Protein AF-A0A947ZA54-F1 (afdb_monomer)

Mean predicted aligned error: 9.28 Å

Secondary structure (DSSP, 8-state):
-PPP----------------PPPSS-HHHHHHHHHHTT-SS-HHHHIIIIITB---HHHHHHHHHS-TTGGGSSS-TTHHHH-PBPSSSSEEEETTEEEEEETTEEEEEEHHHHHHHHH-SSEEEEEESB-TTS-B-TTSSEEEEEE-

Foldseek 3Di:
DDDDDDDPPPDPPPPPPPDQDDQPAALQNLLVVLVVLPDPDDSLRSCLPSVQWDFHSQLSVLSVVDHSVQVPDVDRPSQVVGWDFDPDAAWDDDWQWIWHQDPRTTTIGRLQSNQCSPPPDQKGWTWFQAEPVGDGHPRGIDIDIDHD

Radius of gyration: 21.32 Å; Cα contacts (8 Å, |Δi|>4): 227; chains: 1; bounding box: 81×31×55 Å

pLDDT: mean 84.97, std 17.82, range [37.62, 97.38]

Structure (mmCIF, N/CA/C/O backbone):
data_AF-A0A947ZA54-F1
#
_entry.id   AF-A0A947ZA54-F1
#
loop_
_atom_site.group_PDB
_atom_site.id
_atom_site.type_symbol
_atom_site.label_atom_id
_atom_site.label_alt_id
_atom_site.label_comp_id
_atom_site.label_asym_id
_atom_site.label_entity_id
_atom_site.label_seq_id
_atom_site.pdbx_PDB_ins_code
_atom_site.Cartn_x
_atom_site.Cartn_y
_atom_site.Cartn_z
_atom_site.occupancy
_atom_site.B_iso_or_equiv
_atom_site.auth_seq_id
_atom_site.auth_comp_id
_atom_site.auth_asym_id
_atom_site.auth_atom_id
_atom_site.pdbx_PDB_model_num
ATOM 1 N N . MET A 1 1 ? -63.350 2.620 -35.546 1.00 44.47 1 MET A N 1
ATOM 2 C CA . MET A 1 1 ? -61.947 2.410 -35.972 1.00 44.47 1 MET A CA 1
ATOM 3 C C . MET A 1 1 ? -61.037 2.838 -34.824 1.00 44.47 1 MET A C 1
ATOM 5 O O . MET A 1 1 ? -61.043 4.007 -34.464 1.00 44.47 1 MET A O 1
ATOM 9 N N . LYS A 1 2 ? -60.386 1.873 -34.162 1.00 40.66 2 LYS A N 1
ATOM 10 C CA . LYS A 1 2 ? -59.599 2.043 -32.923 1.00 40.66 2 LYS A CA 1
ATOM 11 C C . LYS A 1 2 ? -58.210 2.598 -33.274 1.00 40.66 2 LYS A C 1
ATOM 13 O O . LYS A 1 2 ? -57.506 1.970 -34.057 1.00 40.66 2 LYS A O 1
ATOM 18 N N . ARG A 1 3 ? -57.823 3.754 -32.724 1.00 44.88 3 ARG A N 1
ATOM 19 C CA . ARG A 1 3 ? -56.455 4.295 -32.829 1.00 44.88 3 ARG A CA 1
ATOM 20 C C . ARG A 1 3 ? -55.630 3.777 -31.648 1.00 44.88 3 ARG A C 1
ATOM 22 O O . ARG A 1 3 ? -56.020 3.982 -30.504 1.00 44.88 3 ARG A O 1
ATOM 29 N N . ILE A 1 4 ? -54.540 3.075 -31.944 1.00 51.50 4 ILE A N 1
ATOM 30 C CA . ILE A 1 4 ? -53.561 2.583 -30.968 1.00 51.50 4 ILE A CA 1
ATOM 31 C C . ILE A 1 4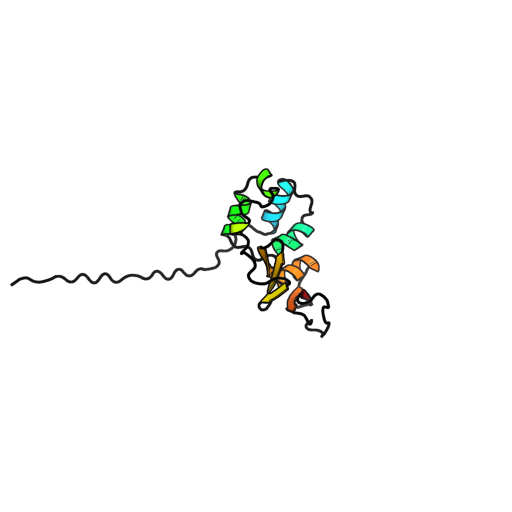 ? -52.547 3.707 -30.734 1.00 51.50 4 ILE A C 1
ATOM 33 O O . ILE A 1 4 ? -51.959 4.211 -31.687 1.00 51.50 4 ILE A O 1
ATOM 37 N N . PHE A 1 5 ? -52.378 4.111 -29.475 1.00 45.34 5 PHE A N 1
ATOM 38 C CA . PHE A 1 5 ? -51.342 5.039 -29.025 1.00 45.34 5 PHE A CA 1
ATOM 39 C C . PHE A 1 5 ? -50.108 4.206 -28.646 1.00 45.34 5 PHE A C 1
ATOM 41 O O . PHE A 1 5 ? -50.158 3.440 -27.687 1.00 45.34 5 PHE A O 1
ATOM 48 N N . PHE A 1 6 ? -49.025 4.312 -29.418 1.00 43.91 6 PHE A N 1
ATOM 49 C CA . PHE A 1 6 ? -47.715 3.759 -29.063 1.00 43.91 6 PHE A CA 1
ATOM 50 C C . PHE A 1 6 ? -46.955 4.820 -28.259 1.00 43.91 6 PHE A C 1
ATOM 52 O O . PHE A 1 6 ? -46.533 5.833 -28.812 1.00 43.91 6 PHE A O 1
ATOM 59 N N . LEU A 1 7 ? -46.803 4.602 -26.952 1.00 47.47 7 LEU A N 1
ATOM 60 C CA . LEU A 1 7 ? -45.858 5.344 -26.120 1.00 47.47 7 LEU A CA 1
ATOM 61 C C . LEU A 1 7 ? -44.493 4.661 -26.243 1.00 47.47 7 LEU A C 1
ATOM 63 O O . LEU A 1 7 ? -44.267 3.592 -25.681 1.00 47.47 7 LEU A O 1
ATOM 67 N N . LEU A 1 8 ? -43.600 5.277 -27.015 1.00 47.00 8 LEU A N 1
ATOM 68 C CA . LEU A 1 8 ? -42.174 4.969 -27.013 1.00 47.00 8 LEU A CA 1
ATOM 69 C C . LEU A 1 8 ? -41.596 5.458 -25.678 1.00 47.00 8 LEU A C 1
ATOM 71 O O . LEU A 1 8 ? -41.354 6.651 -25.511 1.00 47.00 8 LEU A O 1
ATOM 75 N N . LEU A 1 9 ? -41.391 4.546 -24.722 1.00 44.31 9 LEU A N 1
ATOM 76 C CA . LEU A 1 9 ? -40.483 4.794 -23.604 1.00 44.31 9 LEU A CA 1
ATOM 77 C C . LEU A 1 9 ? -39.057 4.794 -24.162 1.00 44.31 9 LEU A C 1
ATOM 79 O O . LEU A 1 9 ? -38.411 3.756 -24.280 1.00 44.31 9 LEU A O 1
ATOM 83 N N . SER A 1 10 ? -38.578 5.974 -24.538 1.00 51.78 10 SER A N 1
ATOM 84 C CA . SER A 1 10 ? -37.156 6.240 -24.708 1.00 51.78 10 SER A CA 1
ATOM 85 C C . SER A 1 10 ? -36.479 6.078 -23.348 1.00 51.78 10 SER A C 1
ATOM 87 O O . SER A 1 10 ? -36.571 6.956 -22.489 1.00 51.78 10 SER A O 1
ATOM 89 N N . GLY A 1 11 ? -35.843 4.923 -23.150 1.00 42.38 11 GLY A N 1
ATOM 90 C CA . GLY A 1 11 ? -34.937 4.683 -22.041 1.00 42.38 11 GLY A CA 1
ATOM 91 C C . GLY A 1 11 ? -33.773 5.662 -22.124 1.00 42.38 11 GLY A C 1
ATOM 92 O O . GLY A 1 11 ? -32.932 5.559 -23.014 1.00 42.38 11 GLY A O 1
ATOM 93 N N . LEU A 1 12 ? -33.737 6.617 -21.196 1.00 46.66 12 LEU A N 1
ATOM 94 C CA . LEU A 1 12 ? -32.506 7.308 -20.846 1.00 46.66 12 LEU A CA 1
ATOM 95 C C . LEU A 1 12 ? -31.605 6.272 -20.170 1.00 46.66 12 LEU A C 1
ATOM 97 O O . LEU A 1 12 ? -31.776 5.950 -18.996 1.00 46.66 12 LEU A O 1
ATOM 101 N N . THR A 1 13 ? -30.651 5.728 -20.916 1.00 51.09 13 THR A N 1
ATOM 102 C CA . THR A 1 13 ? -29.467 5.110 -20.327 1.00 51.09 13 THR A CA 1
ATOM 103 C C . THR A 1 13 ? -28.671 6.227 -19.663 1.00 51.09 13 THR A C 1
ATOM 105 O O . THR A 1 13 ? -27.945 6.962 -20.333 1.00 51.09 13 THR A O 1
ATOM 108 N N . ALA A 1 14 ? -28.850 6.397 -18.353 1.00 44.84 14 ALA A N 1
ATOM 109 C CA . ALA A 1 14 ? -27.905 7.145 -17.544 1.00 44.84 14 ALA A CA 1
ATOM 110 C C . ALA A 1 14 ? -26.580 6.377 -17.595 1.00 44.84 14 ALA A C 1
ATOM 112 O O . ALA A 1 14 ? -26.421 5.335 -16.962 1.00 44.84 14 ALA A O 1
ATOM 113 N N . ALA A 1 15 ? -25.657 6.856 -18.425 1.00 42.16 15 ALA A N 1
ATOM 114 C CA . ALA A 1 15 ? -24.265 6.477 -18.325 1.00 42.16 15 ALA A CA 1
ATOM 115 C C . ALA A 1 15 ? -23.782 6.991 -16.966 1.00 42.16 15 ALA A C 1
ATOM 117 O O . ALA A 1 15 ? -23.547 8.186 -16.798 1.00 42.16 15 ALA A O 1
ATOM 118 N N . PHE A 1 16 ? -23.703 6.099 -15.980 1.00 38.69 16 PHE A N 1
ATOM 119 C CA . PHE A 1 16 ? -22.930 6.358 -14.778 1.00 38.69 16 PHE A CA 1
ATOM 120 C C . PHE A 1 16 ? -21.475 6.448 -15.225 1.00 38.69 16 PHE A C 1
ATOM 122 O O . PHE A 1 16 ? -20.784 5.443 -15.375 1.00 38.69 16 PHE A O 1
ATOM 129 N N . SER A 1 17 ? -21.019 7.667 -15.498 1.00 38.12 17 SER A N 1
ATOM 130 C CA . SER A 1 17 ? -19.607 7.976 -15.388 1.00 38.12 17 SER A CA 1
ATOM 131 C C . SER A 1 17 ? -19.234 7.668 -13.941 1.00 38.12 17 SER A C 1
ATOM 133 O O . SER A 1 17 ? -19.568 8.447 -13.046 1.00 38.12 17 SER A O 1
ATOM 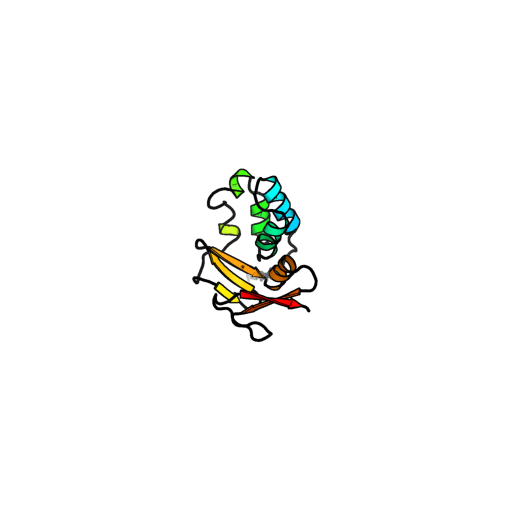135 N N . MET A 1 18 ? -18.599 6.518 -13.708 1.00 41.12 18 MET A N 1
ATOM 136 C CA . MET A 1 18 ? -17.794 6.252 -12.517 1.00 41.12 18 MET A CA 1
ATOM 137 C C . MET A 1 18 ? -16.631 7.250 -12.540 1.00 41.12 18 MET A C 1
ATOM 139 O O . MET A 1 18 ? -15.503 6.925 -12.886 1.00 41.12 18 MET A O 1
ATOM 143 N N . GLY A 1 19 ? -16.945 8.523 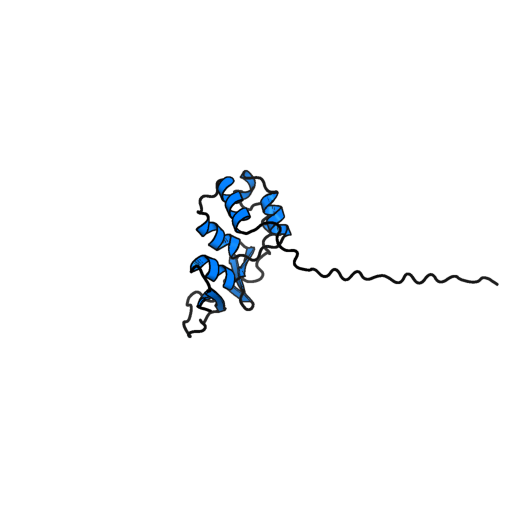-12.309 1.00 37.62 19 GLY A N 1
ATOM 144 C CA . GLY A 1 19 ? -15.947 9.526 -12.016 1.00 37.62 19 GLY A CA 1
ATOM 145 C C . GLY A 1 19 ? -15.375 9.155 -10.664 1.00 37.62 19 GLY A C 1
ATOM 146 O O . GLY A 1 19 ? -16.139 8.949 -9.723 1.00 37.62 19 GLY A O 1
ATOM 147 N N . CYS A 1 20 ? -14.054 9.030 -10.589 1.00 45.59 20 CYS A N 1
ATOM 148 C CA . CYS A 1 20 ? -13.318 8.953 -9.339 1.00 45.59 20 CYS A CA 1
ATOM 149 C C . CYS A 1 20 ? -13.698 10.183 -8.503 1.00 45.59 20 CYS A C 1
ATOM 151 O O . CYS A 1 20 ? -13.135 11.262 -8.688 1.00 45.59 20 CYS A O 1
ATOM 153 N N . ALA A 1 21 ? -14.720 10.061 -7.654 1.00 42.75 21 ALA A N 1
ATOM 154 C CA . ALA A 1 21 ? -14.970 11.060 -6.635 1.00 42.75 21 ALA A CA 1
ATOM 155 C C . ALA A 1 21 ? -13.702 11.102 -5.772 1.00 42.75 21 ALA A C 1
ATOM 157 O O . ALA A 1 21 ? -13.186 10.031 -5.432 1.00 42.75 21 ALA A O 1
ATOM 158 N N . PRO A 1 22 ? -13.149 12.292 -5.484 1.00 53.16 22 PRO A N 1
ATOM 159 C CA . PRO A 1 22 ? -12.015 12.383 -4.582 1.00 53.16 22 PRO A CA 1
ATOM 160 C C . PRO A 1 22 ? -12.379 11.679 -3.272 1.00 53.16 22 PRO A C 1
ATOM 162 O O . PRO A 1 22 ? -13.515 11.786 -2.809 1.00 53.16 22 PRO A O 1
ATOM 165 N N . LEU A 1 23 ? -11.436 10.920 -2.714 1.00 58.94 23 LEU A N 1
ATOM 166 C CA . LEU A 1 23 ? -11.596 10.381 -1.371 1.00 58.94 23 LEU A CA 1
ATOM 167 C C . LEU A 1 23 ? -11.837 11.571 -0.437 1.00 58.94 23 LEU A C 1
ATOM 169 O O . LEU A 1 23 ? -11.019 12.487 -0.384 1.00 58.94 23 LEU A O 1
ATOM 173 N N . ASP A 1 24 ? -12.964 11.572 0.277 1.00 75.44 24 ASP A N 1
ATOM 174 C CA . ASP A 1 24 ? -13.267 12.615 1.269 1.00 75.44 24 ASP A CA 1
ATOM 175 C C . ASP A 1 24 ? -12.310 12.555 2.470 1.00 75.44 24 ASP A C 1
ATOM 177 O O . ASP A 1 24 ? -12.312 13.457 3.305 1.00 75.44 24 ASP A O 1
ATOM 181 N N . LYS A 1 25 ? -11.534 11.468 2.559 1.00 86.25 25 LYS A N 1
ATOM 182 C CA . LYS A 1 25 ? -10.561 11.164 3.599 1.00 86.25 25 LYS A CA 1
ATOM 183 C C . LYS A 1 25 ? -9.182 10.994 2.990 1.00 86.25 25 LYS A C 1
ATOM 185 O O . LYS A 1 25 ? -9.026 10.254 2.015 1.00 86.25 25 LYS A O 1
ATOM 190 N N . THR A 1 26 ? -8.187 11.666 3.553 1.00 89.62 26 THR A N 1
ATOM 191 C CA . THR A 1 26 ? -6.805 11.531 3.087 1.00 89.62 26 THR A CA 1
ATOM 192 C C . THR A 1 26 ? -6.119 10.311 3.717 1.00 89.62 26 THR A C 1
ATOM 194 O O . THR A 1 26 ? -6.570 9.794 4.748 1.00 89.62 26 THR A O 1
ATOM 197 N N . PRO A 1 27 ? -5.011 9.824 3.128 1.00 90.88 27 PRO A N 1
ATOM 198 C CA . PRO A 1 27 ? -4.159 8.835 3.781 1.00 90.88 27 PRO A CA 1
ATOM 199 C C . PRO A 1 27 ? -3.703 9.262 5.179 1.00 90.88 27 PRO A C 1
ATOM 201 O O . PRO A 1 27 ? -3.678 8.441 6.089 1.00 90.88 27 PRO A O 1
ATOM 204 N N . GLU A 1 28 ? -3.399 10.549 5.364 1.00 92.88 28 GLU A N 1
ATOM 205 C CA . GLU A 1 28 ? -2.996 11.113 6.652 1.00 92.88 28 GLU A CA 1
ATOM 206 C C . GLU A 1 28 ? -4.106 10.970 7.698 1.00 92.88 28 GLU A C 1
ATOM 208 O O . GLU A 1 28 ? -3.839 10.429 8.768 1.00 92.88 28 GLU A O 1
ATOM 213 N N . GLU A 1 29 ? -5.346 11.351 7.369 1.00 94.56 29 GLU A N 1
ATOM 214 C CA . GLU A 1 29 ? -6.500 11.186 8.268 1.00 94.56 29 GLU A CA 1
ATOM 215 C C . GLU A 1 29 ? -6.779 9.708 8.579 1.00 94.56 29 GLU A C 1
ATOM 217 O O . GLU A 1 29 ? -7.149 9.361 9.700 1.00 94.56 29 GLU A O 1
ATOM 222 N N . THR A 1 30 ? -6.602 8.823 7.593 1.00 94.31 30 THR A N 1
ATOM 223 C CA . THR A 1 30 ? -6.790 7.374 7.780 1.00 94.31 30 THR A CA 1
ATOM 224 C C . THR A 1 30 ? -5.759 6.817 8.761 1.00 94.31 30 THR A C 1
ATOM 226 O O . THR A 1 30 ? -6.098 6.040 9.650 1.00 94.31 30 THR A O 1
ATOM 229 N N . CYS A 1 31 ? -4.503 7.241 8.629 1.00 95.44 31 CYS A N 1
ATOM 230 C CA . CYS A 1 31 ? -3.421 6.835 9.517 1.00 95.44 31 CYS A CA 1
ATOM 231 C C . CYS A 1 31 ? -3.565 7.391 10.932 1.00 95.44 31 CYS A C 1
ATOM 233 O O . CYS A 1 31 ? -3.389 6.639 11.890 1.00 95.44 31 CYS A O 1
ATOM 235 N N . GLU A 1 32 ? -3.952 8.661 11.068 1.00 96.00 32 GLU A N 1
ATOM 236 C CA . GLU A 1 32 ? -4.242 9.272 12.369 1.00 96.00 32 GLU A CA 1
ATOM 237 C C . GLU A 1 32 ? -5.340 8.496 13.102 1.00 96.00 32 GLU A C 1
ATOM 239 O O . GLU A 1 32 ? -5.158 8.124 14.258 1.00 96.00 32 GLU A O 1
ATOM 244 N N . MET A 1 33 ? -6.431 8.154 12.409 1.00 95.88 33 MET A N 1
ATOM 245 C CA . MET A 1 33 ? -7.523 7.360 12.977 1.00 95.88 33 MET A CA 1
ATOM 246 C C . MET A 1 33 ? -7.046 5.989 13.482 1.00 95.88 33 MET A C 1
ATOM 248 O O . MET A 1 33 ? -7.372 5.596 14.604 1.00 95.88 33 MET A O 1
ATOM 252 N N . LEU A 1 34 ? -6.245 5.265 12.695 1.00 94.62 34 LEU A N 1
ATOM 253 C CA . LEU A 1 34 ? -5.768 3.937 13.093 1.00 94.62 34 LEU A CA 1
ATOM 254 C C . LEU A 1 34 ? -4.806 4.001 14.290 1.00 94.62 34 LEU A C 1
ATOM 256 O O . LEU A 1 34 ? -4.856 3.139 15.174 1.00 94.62 34 LEU A O 1
ATOM 260 N N . ILE A 1 35 ? -3.953 5.027 14.342 1.00 95.56 35 ILE A N 1
ATOM 261 C CA . ILE A 1 35 ? -3.049 5.284 15.472 1.00 95.56 35 ILE A CA 1
ATOM 262 C C . ILE A 1 35 ? -3.848 5.658 16.724 1.00 95.56 35 ILE A C 1
ATOM 264 O O . ILE A 1 35 ? -3.593 5.092 17.788 1.00 95.56 35 ILE A O 1
ATOM 268 N N . ASP A 1 36 ? -4.856 6.523 16.602 1.00 95.44 36 ASP A N 1
ATOM 269 C CA . ASP A 1 36 ? -5.763 6.884 17.699 1.00 95.44 36 ASP A CA 1
ATOM 270 C C . ASP A 1 36 ? -6.540 5.668 18.227 1.00 95.44 36 ASP A C 1
ATOM 272 O O . ASP A 1 36 ? -6.782 5.550 19.432 1.00 95.44 36 ASP A O 1
ATOM 276 N N . CYS A 1 37 ? -6.871 4.715 17.351 1.00 94.69 37 CYS A N 1
ATOM 277 C CA . CYS A 1 37 ? -7.455 3.433 17.735 1.00 94.69 37 CYS A CA 1
ATOM 278 C C . CYS A 1 37 ? -6.462 2.459 18.394 1.00 94.69 37 CYS A C 1
ATOM 280 O O . CYS A 1 37 ? -6.896 1.453 18.958 1.00 94.69 37 CYS A O 1
ATOM 282 N N . GLY A 1 38 ? -5.158 2.752 18.387 1.00 94.00 38 GLY A N 1
ATOM 283 C CA . GLY A 1 38 ? -4.133 1.991 19.106 1.00 94.00 38 GLY A CA 1
ATOM 284 C C . GLY A 1 38 ? -3.184 1.176 18.227 1.00 94.00 38 GLY A C 1
ATOM 285 O O . GLY A 1 38 ? -2.514 0.275 18.740 1.00 94.00 38 GLY A O 1
ATOM 286 N N . ALA A 1 39 ? -3.107 1.457 16.923 1.00 92.19 39 ALA A N 1
ATOM 287 C CA . ALA A 1 39 ? -2.100 0.840 16.070 1.00 92.19 39 ALA A CA 1
ATOM 288 C C . ALA A 1 39 ? -0.676 1.202 16.532 1.00 92.19 39 ALA A C 1
ATOM 290 O O . ALA A 1 39 ? -0.408 2.312 16.983 1.00 92.19 39 ALA A O 1
ATOM 291 N N . THR A 1 40 ? 0.254 0.248 16.434 1.00 92.75 40 THR A N 1
ATOM 292 C CA . THR A 1 40 ? 1.615 0.400 16.981 1.00 92.75 40 THR A CA 1
ATOM 293 C C . THR A 1 40 ? 2.623 1.004 16.007 1.00 92.75 40 THR A C 1
ATOM 295 O O . THR A 1 40 ? 3.783 1.170 16.377 1.00 92.75 40 THR A O 1
ATOM 298 N N . TYR A 1 41 ? 2.221 1.269 14.766 1.00 91.06 41 TYR A N 1
ATOM 299 C CA . TYR A 1 41 ? 3.066 1.933 13.780 1.00 91.06 41 TYR A CA 1
ATOM 300 C C . TYR A 1 41 ? 3.058 3.452 13.976 1.00 91.06 41 TYR A C 1
ATOM 302 O O . TYR A 1 41 ? 2.106 4.038 14.491 1.00 91.06 41 TYR A O 1
ATOM 310 N N . THR A 1 42 ? 4.137 4.093 13.553 1.00 94.38 42 THR A N 1
ATOM 311 C CA . THR A 1 42 ? 4.236 5.548 13.430 1.00 94.38 42 THR A CA 1
ATOM 312 C C . THR A 1 42 ? 3.404 6.063 12.253 1.00 94.38 42 THR A C 1
ATOM 314 O O . THR A 1 42 ? 3.012 5.301 11.367 1.00 94.38 42 THR A O 1
ATOM 317 N N . GLN A 1 43 ? 3.166 7.379 12.215 1.00 93.06 43 GLN A N 1
ATOM 318 C CA . GLN A 1 43 ? 2.478 8.024 11.092 1.00 93.06 43 GLN A CA 1
ATOM 319 C C . GLN A 1 43 ? 3.181 7.736 9.758 1.00 93.06 43 GLN A C 1
ATOM 321 O O . GLN A 1 43 ? 2.518 7.407 8.780 1.00 93.06 43 GLN A O 1
ATOM 326 N N . ASP A 1 44 ? 4.512 7.799 9.727 1.00 92.50 44 ASP A N 1
ATOM 327 C CA . ASP A 1 44 ? 5.293 7.577 8.506 1.00 92.50 44 ASP A CA 1
ATOM 328 C C . ASP A 1 44 ? 5.229 6.114 8.046 1.00 92.50 44 ASP A C 1
ATOM 330 O O . ASP A 1 44 ? 5.043 5.847 6.861 1.00 92.50 44 ASP A O 1
ATOM 334 N N . GLU A 1 45 ? 5.309 5.158 8.978 1.00 92.94 45 GLU A N 1
ATOM 335 C CA . GLU A 1 45 ? 5.135 3.730 8.676 1.00 92.94 45 GLU A CA 1
ATOM 336 C C . GLU A 1 45 ? 3.728 3.441 8.140 1.00 92.94 45 GLU A C 1
ATOM 338 O O . GLU A 1 45 ? 3.575 2.688 7.177 1.00 92.94 45 GLU A O 1
ATOM 343 N N . CYS A 1 46 ? 2.701 4.074 8.714 1.00 94.69 46 CYS A N 1
ATOM 344 C CA . CYS A 1 46 ? 1.342 3.952 8.206 1.00 94.69 46 CYS A CA 1
ATOM 345 C C . CYS A 1 46 ? 1.194 4.553 6.810 1.00 94.69 46 CYS A C 1
ATOM 347 O O . CYS A 1 46 ? 0.609 3.923 5.935 1.00 94.69 46 CYS A O 1
ATOM 349 N N . LEU A 1 47 ? 1.725 5.752 6.571 1.00 93.06 47 LEU A N 1
ATOM 350 C CA . LEU A 1 47 ? 1.646 6.406 5.266 1.00 93.06 47 LEU A CA 1
ATOM 351 C C . LEU A 1 47 ? 2.394 5.617 4.191 1.00 93.06 47 LEU A C 1
ATOM 353 O O . LEU A 1 47 ? 1.908 5.505 3.066 1.00 93.06 47 LEU A O 1
ATOM 357 N N . MET A 1 48 ? 3.532 5.019 4.545 1.00 90.69 48 MET A N 1
ATOM 358 C CA . MET A 1 48 ? 4.268 4.127 3.656 1.00 90.69 48 MET A CA 1
ATOM 359 C C . MET A 1 48 ? 3.437 2.905 3.258 1.00 90.69 48 MET A C 1
ATOM 361 O O . MET A 1 48 ? 3.545 2.471 2.115 1.00 90.69 48 MET A O 1
ATOM 365 N N . ASP A 1 49 ? 2.602 2.366 4.146 1.00 91.25 49 ASP A N 1
ATOM 366 C CA . ASP A 1 49 ? 1.767 1.201 3.842 1.00 91.25 49 ASP A CA 1
ATOM 367 C C . ASP A 1 49 ? 0.383 1.575 3.286 1.00 91.25 49 ASP A C 1
ATOM 369 O O . ASP A 1 49 ? 0.057 1.260 2.149 1.00 91.25 49 ASP A O 1
ATOM 373 N N . ILE A 1 50 ? -0.447 2.270 4.060 1.00 92.38 50 ILE A N 1
ATOM 374 C CA . ILE A 1 50 ? -1.821 2.636 3.689 1.00 92.38 50 ILE A CA 1
ATOM 375 C C . ILE A 1 50 ? -1.838 3.728 2.623 1.00 92.38 50 ILE A C 1
ATOM 377 O O . ILE A 1 50 ? -2.629 3.651 1.685 1.00 92.38 50 ILE A O 1
ATOM 381 N N . GLY A 1 51 ? -0.956 4.724 2.720 1.00 91.69 51 GLY A N 1
ATOM 382 C CA . GLY A 1 51 ? -0.907 5.816 1.746 1.00 91.69 51 GLY A CA 1
ATOM 383 C C . GLY A 1 51 ? -0.396 5.396 0.371 1.00 91.69 51 GLY A C 1
ATOM 384 O O . GLY A 1 51 ? -0.744 6.026 -0.630 1.00 91.69 51 GLY A O 1
ATOM 385 N N . SER A 1 52 ? 0.389 4.321 0.293 1.00 93.81 52 SER A N 1
ATOM 386 C CA . SER A 1 52 ? 0.874 3.784 -0.977 1.00 93.81 52 SER A CA 1
ATOM 387 C C . SER A 1 52 ? -0.102 2.821 -1.659 1.00 93.81 52 SER A C 1
ATOM 389 O O . SER A 1 52 ? 0.037 2.574 -2.859 1.00 93.81 52 SER A O 1
ATOM 391 N N . ARG A 1 53 ? -1.115 2.321 -0.940 1.00 94.44 53 ARG A N 1
ATOM 392 C CA . ARG A 1 53 ? -2.149 1.439 -1.494 1.00 94.44 53 ARG A CA 1
ATOM 393 C C . ARG A 1 53 ? -3.161 2.200 -2.347 1.00 94.44 53 ARG A C 1
ATOM 395 O O . ARG A 1 53 ? -3.511 3.356 -2.093 1.00 94.44 53 ARG A O 1
ATOM 402 N N . GLU A 1 54 ? -3.695 1.517 -3.348 1.00 92.69 54 GLU A N 1
ATOM 403 C CA . GLU A 1 54 ? -4.899 1.951 -4.045 1.00 92.69 54 GLU A CA 1
ATOM 404 C C . GLU A 1 54 ? -6.138 1.477 -3.286 1.00 92.69 54 GLU A C 1
ATOM 406 O O . GLU A 1 54 ? -6.535 0.318 -3.371 1.00 92.69 54 GLU A O 1
ATOM 411 N N . LEU A 1 55 ? -6.750 2.386 -2.526 1.00 92.38 55 LEU A N 1
ATOM 412 C CA . LEU A 1 55 ? -7.994 2.121 -1.808 1.00 92.38 55 LEU A CA 1
ATOM 413 C C . LEU A 1 55 ? -9.162 2.831 -2.491 1.00 92.38 55 LEU A C 1
ATOM 415 O O . LEU A 1 55 ? -9.084 4.011 -2.846 1.00 92.38 55 LEU A O 1
ATOM 419 N N . SER A 1 56 ? -10.267 2.108 -2.659 1.00 92.12 56 SER A N 1
ATOM 420 C CA . SER A 1 56 ? -11.520 2.693 -3.130 1.00 92.12 56 SER A CA 1
ATOM 421 C C . SER A 1 56 ? -12.133 3.592 -2.052 1.00 92.12 56 SER A C 1
ATOM 423 O O . SER A 1 56 ? -11.869 3.431 -0.859 1.00 92.12 56 SER A O 1
ATOM 425 N N . LYS A 1 57 ? -13.021 4.513 -2.450 1.00 93.31 57 LYS A N 1
ATOM 426 C CA . LYS A 1 57 ? -13.792 5.303 -1.478 1.00 93.31 57 LYS A CA 1
ATOM 427 C C . LYS A 1 57 ? -14.591 4.417 -0.522 1.00 93.31 57 LYS A C 1
ATOM 429 O O . LYS A 1 57 ? -14.624 4.694 0.666 1.00 93.31 57 LYS A O 1
ATOM 434 N N . GLU A 1 58 ? -15.194 3.352 -1.040 1.00 94.00 58 GLU A N 1
ATOM 435 C CA . GLU A 1 58 ? -15.989 2.415 -0.245 1.00 94.00 58 GLU A CA 1
ATOM 436 C C . GLU A 1 58 ? -15.142 1.704 0.817 1.00 94.00 58 GLU A C 1
ATOM 438 O O . GLU A 1 58 ? -15.583 1.556 1.952 1.00 94.00 58 GLU A O 1
ATOM 443 N N . CYS A 1 59 ? -13.905 1.332 0.478 1.00 95.38 59 CYS A N 1
ATOM 444 C CA . CYS A 1 59 ? -12.955 0.788 1.441 1.00 95.38 59 CYS A CA 1
ATOM 445 C C . CYS A 1 59 ? -12.635 1.791 2.550 1.00 95.38 59 CYS A C 1
ATOM 447 O O . CYS A 1 59 ? -12.716 1.452 3.727 1.00 95.38 59 CYS A O 1
ATOM 449 N N . VAL A 1 60 ? -12.288 3.026 2.180 1.00 94.75 60 VAL A N 1
ATOM 450 C CA . VAL A 1 60 ? -11.916 4.050 3.161 1.00 94.75 60 VAL A CA 1
ATOM 451 C C . VAL A 1 60 ? -13.100 4.388 4.067 1.00 94.75 60 VAL A C 1
ATOM 453 O O . VAL A 1 60 ? -12.938 4.421 5.282 1.00 94.75 60 VAL A O 1
ATOM 456 N N . ASP A 1 61 ? -14.303 4.550 3.515 1.00 94.75 61 ASP A N 1
ATOM 457 C CA . ASP A 1 61 ? -15.515 4.769 4.309 1.00 94.75 61 ASP A CA 1
ATOM 458 C C . ASP A 1 61 ? -15.762 3.585 5.272 1.00 94.75 61 ASP A C 1
ATOM 460 O O . ASP A 1 61 ? -15.977 3.800 6.462 1.00 94.75 61 ASP A O 1
ATOM 464 N N . ALA A 1 62 ? -15.624 2.336 4.805 1.00 95.50 62 ALA A N 1
ATOM 465 C CA . ALA A 1 62 ? -15.772 1.147 5.649 1.00 95.50 62 ALA A CA 1
ATOM 466 C C . ALA A 1 62 ? -14.706 1.050 6.756 1.00 95.50 62 ALA A C 1
ATOM 468 O O . ALA A 1 62 ? -15.003 0.569 7.848 1.00 95.50 62 ALA A O 1
ATOM 469 N N . MET A 1 63 ? -13.481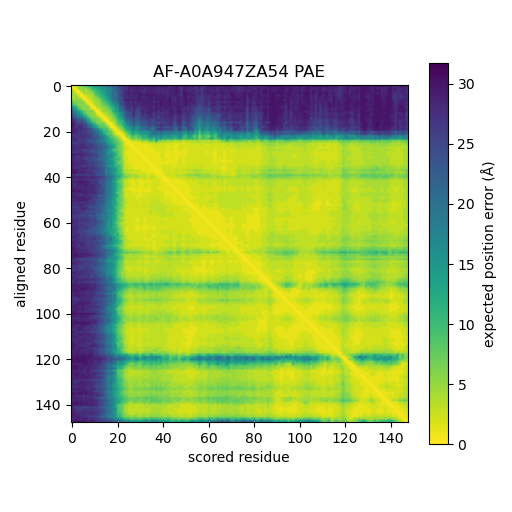 1.523 6.506 1.00 95.44 63 MET A N 1
ATOM 470 C CA . MET A 1 63 ? -12.455 1.642 7.545 1.00 95.44 63 MET A CA 1
ATOM 471 C C . MET A 1 63 ? -12.857 2.671 8.608 1.00 95.44 63 MET A C 1
ATOM 473 O O . MET A 1 63 ? -12.682 2.403 9.787 1.00 95.44 63 MET A O 1
ATOM 477 N N . PHE A 1 64 ? -13.409 3.824 8.228 1.00 95.38 64 PHE A N 1
ATOM 478 C CA . PHE A 1 64 ? -13.836 4.852 9.189 1.00 95.38 64 PHE A CA 1
ATOM 479 C C . PHE A 1 64 ? -15.122 4.499 9.951 1.00 95.38 64 PHE A C 1
ATOM 481 O O . PHE A 1 64 ? -15.322 4.992 11.061 1.00 95.38 64 PHE A O 1
ATOM 488 N N . ASP A 1 65 ? -15.987 3.669 9.370 1.00 95.12 65 ASP A N 1
ATOM 489 C CA . ASP A 1 65 ? -17.201 3.172 10.027 1.00 95.12 65 ASP A CA 1
ATOM 490 C C . ASP A 1 65 ? -16.912 2.026 11.016 1.00 95.12 65 ASP A C 1
ATOM 492 O O . ASP A 1 65 ? -17.733 1.739 11.896 1.00 95.12 65 ASP A O 1
ATOM 496 N N . ALA A 1 66 ? -15.754 1.372 10.889 1.00 96.00 66 ALA A N 1
ATOM 497 C CA . ALA A 1 66 ? -15.324 0.312 11.787 1.00 96.00 66 ALA A CA 1
ATOM 498 C C . ALA A 1 66 ? -15.011 0.851 13.192 1.00 96.00 66 ALA A C 1
ATOM 500 O O . ALA A 1 66 ? -14.523 1.964 13.387 1.00 96.00 66 ALA A O 1
ATOM 501 N N . SER A 1 67 ? -15.281 0.036 14.212 1.00 95.31 67 SER A N 1
ATOM 502 C CA . SER A 1 67 ? -14.868 0.371 15.580 1.00 95.31 67 SER A CA 1
ATOM 503 C C . SER A 1 67 ? -13.363 0.156 15.779 1.00 95.31 67 SER A C 1
ATOM 505 O O . SER A 1 67 ? -12.764 -0.693 15.122 1.00 95.31 67 SER A O 1
ATOM 507 N N . CYS A 1 68 ? -12.759 0.830 16.768 1.00 95.25 68 CYS A N 1
ATOM 508 C CA . CYS A 1 68 ? -11.344 0.610 17.085 1.00 95.25 68 CYS A CA 1
ATOM 509 C C . CYS A 1 68 ? -11.011 -0.857 17.388 1.00 95.25 68 CYS A C 1
ATOM 511 O O . CYS A 1 68 ? -9.959 -1.335 16.987 1.00 95.25 68 CYS A O 1
ATOM 513 N N . GLU A 1 69 ? -11.906 -1.599 18.047 1.00 95.88 69 GLU A N 1
ATOM 514 C CA . GLU A 1 69 ? -11.697 -3.029 18.311 1.00 95.88 69 GLU A CA 1
ATOM 515 C C . GLU A 1 69 ? -11.650 -3.852 17.014 1.00 95.88 69 GLU A C 1
ATOM 517 O O . GLU A 1 69 ? -10.918 -4.837 16.918 1.00 95.88 69 GLU A O 1
ATOM 522 N N . GLU A 1 70 ? -12.405 -3.436 16.000 1.00 94.50 70 GLU A N 1
ATOM 523 C CA . GLU A 1 70 ? -12.550 -4.155 14.742 1.00 94.50 70 GLU A CA 1
ATOM 524 C C . GLU A 1 70 ? -11.295 -4.089 13.868 1.00 94.50 70 GLU A C 1
ATOM 526 O O . GLU A 1 70 ? -10.942 -5.094 13.245 1.00 94.50 70 GLU A O 1
ATOM 531 N N . HIS A 1 71 ? -10.567 -2.967 13.887 1.00 92.31 71 HIS A N 1
ATOM 532 C CA . HIS A 1 71 ? -9.289 -2.815 13.176 1.00 92.31 71 HIS A CA 1
ATOM 533 C C . HIS A 1 71 ? -8.254 -3.883 13.544 1.00 92.31 71 HIS A C 1
ATOM 535 O O . HIS A 1 71 ? -7.366 -4.184 12.746 1.00 92.31 71 HIS A O 1
ATOM 541 N N . PHE A 1 72 ? -8.378 -4.480 14.732 1.00 90.56 72 PHE A N 1
ATOM 542 C CA . PHE A 1 72 ? -7.446 -5.481 15.254 1.00 90.56 72 PHE A CA 1
ATOM 543 C C . PHE A 1 72 ? -8.018 -6.903 15.254 1.00 90.56 72 PHE A C 1
ATOM 545 O O . PHE A 1 72 ? -7.400 -7.825 15.794 1.00 90.56 72 PHE A O 1
ATOM 552 N N . THR A 1 73 ? -9.184 -7.111 14.640 1.00 92.88 73 THR A N 1
ATOM 553 C CA . THR A 1 73 ? -9.703 -8.458 14.374 1.00 92.88 73 THR A CA 1
ATOM 554 C C . THR A 1 73 ? -8.984 -9.090 13.178 1.00 92.88 73 THR A C 1
ATOM 556 O O . THR A 1 73 ? -8.452 -8.401 12.312 1.00 92.88 73 THR A O 1
ATOM 559 N N . ALA A 1 74 ? -8.919 -10.424 13.134 1.00 89.69 74 ALA A N 1
ATOM 560 C CA . ALA A 1 74 ? -8.217 -11.162 12.084 1.00 89.69 74 ALA A CA 1
ATOM 561 C C . ALA A 1 74 ? -9.199 -12.054 11.293 1.00 89.69 74 ALA A C 1
ATOM 563 O O . ALA A 1 74 ? -9.452 -13.183 11.730 1.00 89.69 74 ALA A O 1
ATOM 564 N N . PRO A 1 75 ? -9.735 -11.603 10.136 1.00 90.94 75 PRO A N 1
ATOM 565 C CA . PRO A 1 75 ? -9.550 -10.291 9.490 1.00 90.94 75 PRO A CA 1
ATOM 566 C C . PRO A 1 75 ? -10.553 -9.210 9.966 1.00 90.94 75 PRO A C 1
ATOM 568 O O . PRO A 1 75 ? -11.624 -9.577 10.456 1.00 90.94 75 PRO A O 1
ATOM 571 N N . PRO A 1 76 ? -10.262 -7.906 9.758 1.00 92.38 76 PRO A N 1
ATOM 572 C CA . PRO A 1 76 ? -11.236 -6.819 9.922 1.00 92.38 76 PRO A CA 1
ATOM 573 C C . PRO A 1 76 ? -12.433 -6.968 8.976 1.00 92.38 76 PRO A C 1
ATOM 575 O O . PRO A 1 76 ? -12.286 -7.531 7.888 1.00 92.38 76 PRO A O 1
ATOM 578 N N . SER A 1 77 ? -13.612 -6.444 9.337 1.00 91.69 77 SER A N 1
ATOM 579 C CA . SER A 1 77 ? -14.827 -6.680 8.532 1.00 91.69 77 SER A CA 1
ATOM 580 C C . SER A 1 77 ? -14.781 -6.002 7.156 1.00 91.69 77 SER A C 1
ATOM 582 O O . SER A 1 77 ? -15.313 -6.536 6.185 1.00 91.69 77 SER A O 1
ATOM 584 N N . TYR A 1 78 ? -14.057 -4.885 7.044 1.00 93.81 78 TYR A N 1
ATOM 585 C CA . TYR A 1 78 ? -13.844 -4.160 5.790 1.00 93.81 78 TYR A CA 1
ATOM 586 C C . TYR A 1 78 ? -12.824 -4.823 4.852 1.00 93.81 78 TYR A C 1
ATOM 588 O O . TYR A 1 78 ? -12.609 -4.330 3.746 1.00 93.81 78 TYR A O 1
ATOM 596 N N . MET A 1 79 ? -12.180 -5.932 5.243 1.00 93.94 79 MET A N 1
ATOM 597 C CA . MET A 1 79 ? -11.136 -6.567 4.426 1.00 93.94 79 MET A CA 1
ATOM 598 C C . MET A 1 79 ? -11.646 -6.976 3.037 1.00 93.94 79 MET A C 1
ATOM 600 O O . MET A 1 79 ? -10.933 -6.810 2.051 1.00 93.94 79 MET A O 1
ATOM 604 N N . ASP A 1 80 ? -12.882 -7.470 2.959 1.00 93.81 80 ASP A N 1
ATOM 605 C CA . ASP A 1 80 ? -13.506 -7.918 1.708 1.00 93.81 80 ASP A CA 1
ATOM 606 C C . ASP A 1 80 ? -13.957 -6.745 0.828 1.00 93.81 80 ASP A C 1
ATOM 608 O O . ASP A 1 80 ? -14.019 -6.882 -0.390 1.00 93.81 80 ASP A O 1
ATOM 612 N N . THR A 1 81 ? -14.240 -5.593 1.439 1.00 95.06 81 THR A N 1
ATOM 613 C CA . THR A 1 81 ? -14.532 -4.334 0.739 1.00 95.06 81 THR A CA 1
ATOM 614 C C . THR A 1 81 ? -13.258 -3.703 0.181 1.00 95.06 81 THR A C 1
ATOM 616 O O . THR A 1 81 ? -13.276 -3.064 -0.870 1.00 95.06 81 THR A O 1
ATOM 619 N N . CYS A 1 82 ? -12.147 -3.856 0.900 1.00 94.19 82 CYS A N 1
ATOM 620 C CA . CYS A 1 82 ? -10.886 -3.205 0.578 1.00 94.19 82 CYS A CA 1
ATOM 621 C C . CYS A 1 82 ? -10.004 -3.984 -0.389 1.00 94.19 82 CYS A C 1
ATOM 623 O O . CYS A 1 82 ? -9.263 -3.360 -1.146 1.00 94.19 82 CYS A O 1
ATOM 625 N N . TYR A 1 83 ? -10.046 -5.316 -0.348 1.00 94.69 83 TYR A N 1
ATOM 626 C CA . TYR A 1 83 ? -9.067 -6.139 -1.047 1.00 94.69 83 TYR A CA 1
ATOM 627 C C . TYR A 1 83 ? -9.708 -7.357 -1.707 1.00 94.69 83 TYR A C 1
ATOM 629 O O . TYR A 1 83 ? -10.324 -8.217 -1.061 1.00 94.69 83 TYR A O 1
ATOM 637 N N . ASP A 1 84 ? -9.467 -7.477 -3.008 1.00 93.25 84 ASP A N 1
ATOM 638 C CA . ASP A 1 84 ? -9.890 -8.628 -3.789 1.00 93.25 84 ASP A CA 1
ATOM 639 C C . ASP A 1 84 ? -9.165 -9.902 -3.343 1.00 93.25 84 ASP A C 1
ATOM 641 O O . ASP A 1 84 ? -8.084 -9.885 -2.749 1.00 93.25 84 ASP A O 1
ATOM 645 N N . THR A 1 85 ? -9.767 -11.057 -3.621 1.00 93.75 85 THR A N 1
ATOM 646 C CA . THR A 1 85 ? -9.070 -12.338 -3.470 1.00 93.75 85 THR A CA 1
ATOM 647 C C . THR A 1 85 ? -7.984 -12.468 -4.528 1.00 93.75 85 THR A C 1
ATOM 649 O O . THR A 1 85 ? -8.243 -12.185 -5.699 1.00 93.75 85 THR A O 1
ATOM 652 N N . CYS A 1 86 ? -6.812 -12.986 -4.158 1.00 93.38 86 CYS A N 1
ATOM 653 C CA . CYS A 1 86 ? -5.737 -13.188 -5.126 1.00 93.38 86 CYS A CA 1
ATOM 654 C C . CYS A 1 86 ? -6.178 -14.064 -6.303 1.00 93.38 86 CYS A C 1
ATOM 656 O O . CYS A 1 86 ? -6.670 -15.181 -6.116 1.00 93.38 86 CYS A O 1
ATOM 658 N N . THR A 1 87 ? -5.906 -13.597 -7.517 1.00 86.81 87 THR A N 1
ATOM 659 C CA . THR A 1 87 ? -6.054 -14.405 -8.738 1.00 86.81 87 THR A CA 1
ATOM 660 C C . THR A 1 87 ? -4.744 -15.090 -9.138 1.00 86.81 87 THR A C 1
ATOM 662 O O . THR A 1 87 ? -4.758 -16.141 -9.780 1.00 86.81 87 THR A O 1
ATOM 665 N N . VAL A 1 88 ? -3.612 -14.534 -8.696 1.00 79.25 88 VAL A N 1
ATOM 666 C CA . VAL A 1 88 ? -2.246 -15.038 -8.880 1.00 79.25 88 VAL A CA 1
ATOM 667 C C . VAL A 1 88 ? -1.446 -14.882 -7.585 1.00 79.25 88 VAL A C 1
ATOM 669 O O . VAL A 1 88 ? -1.709 -13.992 -6.782 1.00 79.25 88 VAL A O 1
ATOM 672 N N . LEU A 1 89 ? -0.486 -15.781 -7.356 1.00 87.62 89 LEU A N 1
ATOM 673 C CA . LEU A 1 89 ? 0.400 -15.722 -6.191 1.00 87.62 89 LEU A CA 1
ATOM 674 C C . LEU A 1 89 ? 1.636 -14.870 -6.494 1.00 87.62 89 LEU A C 1
ATOM 676 O O . LEU A 1 89 ? 2.138 -14.882 -7.615 1.00 87.62 89 LEU A O 1
ATOM 680 N N . GLY A 1 90 ? 2.175 -14.222 -5.461 1.00 89.75 90 GLY A N 1
ATOM 681 C CA . GLY A 1 90 ? 3.419 -13.459 -5.545 1.00 89.75 90 GLY A CA 1
ATOM 682 C C . GLY A 1 90 ? 3.204 -11.979 -5.847 1.00 89.75 90 GLY A C 1
ATOM 683 O O . GLY A 1 90 ? 2.208 -11.392 -5.422 1.00 89.75 90 GLY A O 1
ATOM 684 N N . LYS A 1 91 ? 4.188 -11.388 -6.528 1.00 93.81 91 LYS A N 1
ATOM 685 C CA . LYS A 1 91 ? 4.210 -9.983 -6.935 1.00 93.81 91 LYS A CA 1
ATOM 686 C C . LYS A 1 91 ? 4.086 -9.892 -8.451 1.00 93.81 91 LYS A C 1
ATOM 688 O O . LYS A 1 91 ? 4.694 -10.707 -9.145 1.00 93.81 91 LYS A O 1
ATOM 693 N N . ALA A 1 92 ? 3.331 -8.922 -8.946 1.00 95.06 92 ALA A N 1
ATOM 694 C CA . ALA A 1 92 ? 3.201 -8.676 -10.375 1.00 95.06 92 ALA A CA 1
ATOM 695 C C . ALA A 1 92 ? 2.953 -7.195 -10.655 1.00 95.06 92 ALA A C 1
ATOM 697 O O . ALA A 1 92 ? 2.117 -6.572 -9.999 1.00 95.06 92 ALA A O 1
ATOM 698 N N . CYS A 1 93 ? 3.631 -6.653 -11.660 1.00 96.19 93 CYS A N 1
ATOM 699 C CA . CYS A 1 93 ? 3.346 -5.313 -12.151 1.00 96.19 93 CYS A CA 1
ATOM 700 C C . CYS A 1 93 ? 2.118 -5.272 -13.066 1.00 96.19 93 CYS A C 1
ATOM 702 O O . CYS A 1 93 ? 1.971 -6.086 -13.983 1.00 96.19 93 CYS A O 1
ATOM 704 N N . ASP A 1 94 ? 1.286 -4.254 -12.875 1.00 94.00 94 ASP A N 1
ATOM 705 C CA . ASP A 1 94 ? 0.274 -3.796 -13.824 1.00 94.00 94 ASP A CA 1
ATOM 706 C C . ASP A 1 94 ? 0.563 -2.325 -14.136 1.00 94.00 94 ASP A C 1
ATOM 708 O O . ASP A 1 94 ? 0.187 -1.425 -13.394 1.00 94.00 94 ASP A O 1
ATOM 712 N N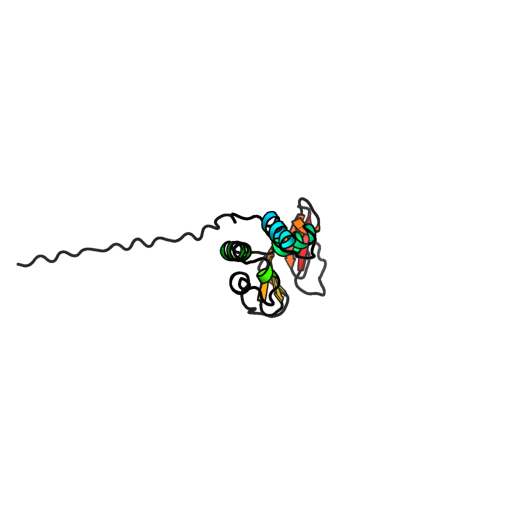 . LYS A 1 95 ? 1.309 -2.083 -15.221 1.00 93.31 95 LYS A N 1
ATOM 713 C CA . LYS A 1 95 ? 1.894 -0.766 -15.529 1.00 93.31 95 LYS A CA 1
ATOM 714 C C . LYS A 1 95 ? 2.781 -0.277 -14.375 1.00 93.31 95 LYS A C 1
ATOM 716 O O . LYS A 1 95 ? 3.779 -0.928 -14.097 1.00 93.31 95 LYS A O 1
ATOM 721 N N . ASP A 1 96 ? 2.436 0.846 -13.748 1.00 95.06 96 ASP A N 1
ATOM 722 C CA . ASP A 1 96 ? 3.179 1.451 -12.641 1.00 95.06 96 ASP A CA 1
ATOM 723 C C . ASP A 1 96 ? 2.675 0.987 -11.264 1.00 95.06 96 ASP A C 1
ATOM 725 O O . ASP A 1 96 ? 3.195 1.442 -10.245 1.00 95.06 96 ASP A O 1
ATOM 729 N N . ASP A 1 97 ? 1.720 0.053 -11.225 1.00 96.00 97 ASP A N 1
ATOM 730 C CA . ASP A 1 97 ? 1.177 -0.502 -9.989 1.00 96.00 97 ASP A CA 1
ATOM 731 C C . ASP A 1 97 ? 1.813 -1.856 -9.673 1.00 96.00 97 ASP A C 1
ATOM 733 O O . ASP A 1 97 ? 1.914 -2.739 -10.531 1.00 96.00 97 ASP A O 1
ATOM 737 N N . LEU A 1 98 ? 2.206 -2.047 -8.416 1.00 96.38 98 LEU A N 1
ATOM 738 C CA . LEU A 1 98 ? 2.695 -3.315 -7.893 1.00 96.38 98 LEU A CA 1
ATOM 739 C C . LEU A 1 98 ? 1.561 -4.048 -7.175 1.00 96.38 98 LEU A C 1
ATOM 741 O O . LEU A 1 98 ? 1.104 -3.623 -6.114 1.00 96.38 98 LEU A O 1
ATOM 745 N N . LYS A 1 99 ? 1.138 -5.189 -7.719 1.00 95.94 99 LYS A N 1
ATOM 746 C CA . LYS A 1 99 ? 0.177 -6.090 -7.075 1.00 95.94 99 LYS A CA 1
ATOM 747 C C . LYS A 1 99 ? 0.917 -7.115 -6.236 1.00 95.94 99 LYS A C 1
ATOM 749 O O . LYS A 1 99 ? 1.829 -7.776 -6.732 1.00 95.94 99 LYS A O 1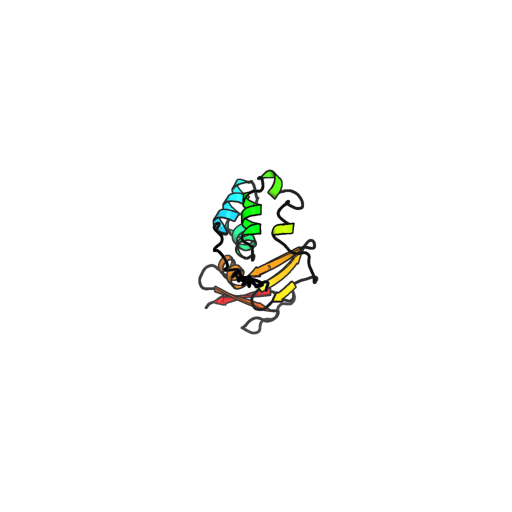
ATOM 754 N N . ILE A 1 100 ? 0.517 -7.274 -4.981 1.00 95.25 100 ILE A N 1
ATOM 755 C CA . ILE A 1 100 ? 1.088 -8.252 -4.053 1.00 95.25 100 ILE A CA 1
ATOM 756 C C . ILE A 1 100 ? -0.036 -9.117 -3.497 1.00 95.25 100 ILE A C 1
ATOM 758 O O . ILE A 1 100 ? -0.966 -8.617 -2.871 1.00 95.25 100 ILE A O 1
ATOM 762 N N . CYS A 1 101 ? 0.077 -10.432 -3.670 1.00 94.94 101 CYS A N 1
ATOM 763 C CA . CYS A 1 101 ? -0.792 -11.380 -2.988 1.00 94.94 101 CYS A CA 1
ATOM 764 C C . CYS A 1 101 ? -0.232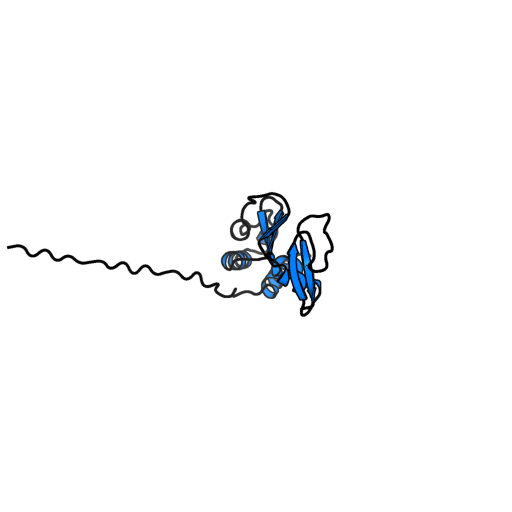 -11.725 -1.601 1.00 94.94 101 CYS A C 1
ATOM 766 O O . CYS A 1 101 ? 0.810 -12.377 -1.489 1.00 94.94 101 CYS A O 1
ATOM 768 N N . MET A 1 102 ? -0.947 -11.350 -0.540 1.00 91.69 102 MET A N 1
ATOM 769 C CA . MET A 1 102 ? -0.588 -11.666 0.845 1.00 91.69 102 MET A CA 1
ATOM 770 C C . MET A 1 102 ? -1.833 -12.105 1.623 1.00 91.69 102 MET A C 1
ATOM 772 O O . MET A 1 102 ? -2.887 -11.486 1.541 1.00 91.69 102 MET A O 1
ATOM 776 N N . GLY A 1 103 ? -1.756 -13.221 2.354 1.00 90.06 103 GLY A N 1
ATOM 777 C CA . GLY A 1 103 ? -2.902 -13.714 3.135 1.00 90.06 103 GLY A CA 1
ATOM 778 C C . GLY A 1 103 ? -4.151 -14.053 2.303 1.00 90.06 103 GLY A C 1
ATOM 779 O O . GLY A 1 103 ? -5.258 -14.026 2.830 1.00 90.06 103 GLY A O 1
ATOM 780 N N . GLY A 1 104 ? -3.992 -14.351 1.007 1.00 92.56 104 GLY A N 1
ATOM 781 C CA . GLY A 1 104 ? -5.106 -14.615 0.086 1.00 92.56 104 GLY A CA 1
ATOM 782 C C . GLY A 1 104 ? -5.805 -13.359 -0.449 1.00 92.56 104 GLY A C 1
ATOM 783 O O . GLY A 1 104 ? -6.791 -13.492 -1.176 1.00 92.56 104 GLY A O 1
ATOM 784 N N . ARG A 1 105 ? -5.288 -12.167 -0.130 1.00 94.81 105 ARG A N 1
ATOM 785 C CA . ARG A 1 105 ? -5.796 -10.869 -0.580 1.00 94.81 105 ARG A CA 1
ATOM 786 C C . ARG A 1 105 ? -4.786 -10.169 -1.485 1.00 94.81 105 ARG A C 1
ATOM 788 O O . ARG A 1 105 ? -3.578 -10.270 -1.262 1.00 94.81 105 ARG A O 1
ATOM 795 N N . GLU A 1 106 ? -5.290 -9.503 -2.513 1.00 95.50 106 GLU A N 1
ATOM 796 C CA . GLU A 1 106 ? -4.502 -8.706 -3.448 1.00 95.50 106 GLU A CA 1
ATOM 797 C C . GLU A 1 106 ? -4.420 -7.261 -2.949 1.00 95.50 106 GLU A C 1
ATOM 799 O O . GLU A 1 106 ? -5.435 -6.591 -2.763 1.00 95.50 106 GLU A O 1
ATOM 804 N N . PHE A 1 107 ? -3.197 -6.792 -2.723 1.00 95.31 107 PHE A N 1
ATOM 805 C CA . PHE A 1 107 ? -2.893 -5.406 -2.391 1.00 95.31 107 PHE A CA 1
ATOM 806 C C . PHE A 1 107 ? -2.281 -4.747 -3.618 1.00 95.31 107 PHE A C 1
ATOM 808 O O . PHE A 1 107 ? -1.314 -5.269 -4.175 1.00 95.31 107 PHE A O 1
ATOM 815 N N . VAL A 1 108 ? -2.835 -3.613 -4.029 1.00 95.88 108 VAL A N 1
ATOM 816 C CA . VAL A 1 108 ? -2.330 -2.832 -5.160 1.00 95.88 108 VAL A CA 1
ATOM 817 C C . VAL A 1 108 ? -1.616 -1.608 -4.611 1.00 95.88 108 VAL A C 1
ATOM 819 O O . VAL A 1 108 ? -2.206 -0.848 -3.844 1.00 95.88 108 VAL A O 1
ATOM 822 N N . TYR A 1 109 ? -0.352 -1.438 -4.981 1.00 95.56 109 TYR A N 1
ATOM 823 C CA . TYR A 1 109 ? 0.494 -0.327 -4.566 1.00 95.56 109 TYR A CA 1
ATOM 824 C C . TYR A 1 109 ? 0.831 0.551 -5.769 1.00 95.56 109 TYR A C 1
ATOM 826 O O . TYR A 1 109 ? 1.410 0.064 -6.736 1.00 95.56 109 TYR A O 1
ATOM 834 N N . ASP A 1 110 ? 0.535 1.844 -5.684 1.00 95.25 110 ASP A N 1
ATOM 835 C CA . ASP A 1 110 ? 0.947 2.829 -6.690 1.00 95.25 110 ASP A CA 1
ATOM 836 C C . ASP A 1 110 ? 2.430 3.152 -6.459 1.00 95.25 110 ASP A C 1
ATOM 838 O O . ASP A 1 110 ? 2.792 3.758 -5.441 1.00 95.25 110 ASP A O 1
ATOM 842 N N . CYS A 1 111 ? 3.311 2.766 -7.389 1.00 95.31 111 CYS A N 1
ATOM 843 C CA . CYS A 1 111 ? 4.749 2.936 -7.187 1.00 95.31 111 CYS A CA 1
ATOM 844 C C . CYS A 1 111 ? 5.174 4.403 -7.069 1.00 95.31 111 CYS A C 1
ATOM 846 O O . CYS A 1 111 ? 6.153 4.699 -6.382 1.00 95.31 111 CYS A O 1
ATOM 848 N N . LYS A 1 112 ? 4.441 5.349 -7.665 1.00 93.38 112 LYS A N 1
ATOM 849 C CA . LYS A 1 112 ? 4.712 6.775 -7.461 1.00 93.38 112 LYS A CA 1
ATOM 850 C C . LYS A 1 112 ? 4.405 7.185 -6.024 1.00 93.38 112 LYS A C 1
ATOM 852 O O . LYS A 1 112 ? 5.190 7.930 -5.436 1.00 93.38 112 LYS A O 1
ATOM 857 N N . LYS A 1 113 ? 3.306 6.701 -5.439 1.00 93.06 113 LYS A N 1
ATOM 858 C CA . LYS A 1 113 ? 2.998 6.951 -4.020 1.00 93.06 113 LYS A CA 1
ATOM 859 C C . LYS A 1 113 ? 4.001 6.263 -3.098 1.00 93.06 113 LYS A C 1
ATOM 861 O O . LYS A 1 113 ? 4.487 6.929 -2.188 1.00 93.06 113 LYS A O 1
ATOM 866 N N . VAL A 1 114 ? 4.367 5.001 -3.362 1.00 93.44 114 VAL A N 1
ATOM 867 C CA . VAL A 1 114 ? 5.427 4.286 -2.618 1.00 93.44 114 VAL A CA 1
ATOM 868 C C . VAL A 1 114 ? 6.683 5.154 -2.538 1.00 93.44 114 VAL A C 1
ATOM 870 O O . VAL A 1 114 ? 7.147 5.476 -1.447 1.00 93.44 114 VAL A O 1
ATOM 873 N N . CYS A 1 115 ? 7.177 5.625 -3.683 1.00 93.06 115 CYS A N 1
ATOM 874 C CA . CYS A 1 115 ? 8.403 6.416 -3.741 1.00 93.06 115 CYS A CA 1
ATOM 875 C C . CYS A 1 115 ? 8.271 7.798 -3.096 1.00 93.06 115 CYS A C 1
ATOM 877 O O . CYS A 1 115 ? 9.211 8.274 -2.459 1.00 93.06 115 CYS A O 1
ATOM 879 N N . ARG A 1 116 ? 7.095 8.428 -3.198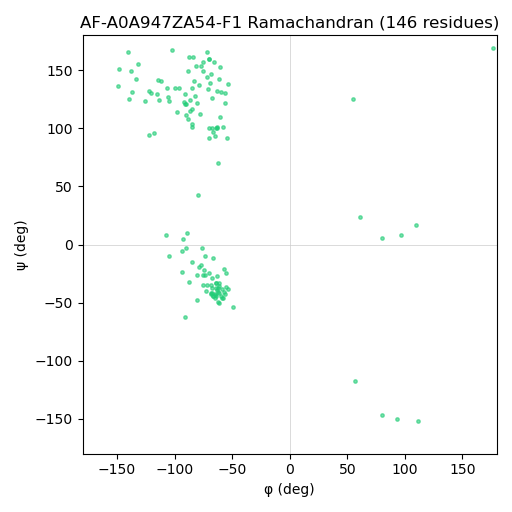 1.00 90.31 116 ARG A N 1
ATOM 880 C CA . ARG A 1 116 ? 6.808 9.694 -2.513 1.00 90.31 116 ARG A CA 1
ATOM 881 C C . ARG A 1 116 ? 6.887 9.551 -0.990 1.00 90.31 116 ARG A C 1
ATOM 883 O O . ARG A 1 116 ? 7.413 10.455 -0.342 1.00 90.31 116 ARG A O 1
ATOM 890 N N . TYR A 1 117 ? 6.365 8.456 -0.435 1.00 88.50 117 TYR A N 1
ATOM 891 C CA . TYR A 1 117 ? 6.385 8.199 1.009 1.00 88.50 117 TYR A CA 1
ATOM 892 C C . TYR A 1 117 ? 7.725 7.633 1.505 1.00 88.50 117 TYR A C 1
ATOM 894 O O . TYR A 1 117 ? 8.075 7.863 2.657 1.00 88.50 117 TYR A O 1
ATOM 902 N N . GLN A 1 118 ? 8.495 6.947 0.654 1.00 85.19 118 GLN A N 1
ATOM 903 C CA . GLN A 1 118 ? 9.790 6.369 1.029 1.00 85.19 118 GLN A CA 1
ATOM 904 C C . GLN A 1 118 ? 10.944 7.381 1.016 1.00 85.19 118 GLN A C 1
ATOM 906 O O . GLN A 1 118 ? 11.719 7.433 1.967 1.00 85.19 118 GLN A O 1
ATOM 911 N N . GLU A 1 119 ? 11.079 8.173 -0.051 1.00 77.81 119 GLU A N 1
ATOM 912 C CA . GLU A 1 119 ? 12.283 8.993 -0.277 1.00 77.81 119 GLU A CA 1
ATOM 913 C C . GLU A 1 119 ? 12.075 10.488 0.018 1.00 77.81 119 GLU A C 1
ATOM 915 O O . GLU A 1 119 ? 13.050 11.232 0.090 1.00 77.81 119 GLU A O 1
ATOM 920 N N . ALA A 1 120 ? 10.822 10.917 0.239 1.00 61.47 120 ALA A N 1
ATOM 921 C CA . ALA A 1 120 ? 10.382 12.307 0.402 1.00 61.47 120 ALA A CA 1
ATOM 922 C C . ALA A 1 120 ? 10.781 13.250 -0.766 1.00 61.47 120 ALA A C 1
ATOM 924 O O . ALA A 1 120 ? 11.945 13.432 -1.106 1.00 61.47 120 ALA A O 1
ATOM 925 N N . GLY A 1 121 ? 9.805 13.941 -1.370 1.00 67.38 121 GLY A N 1
ATOM 926 C CA . GLY A 1 121 ? 10.046 14.954 -2.417 1.00 67.38 121 GLY A CA 1
ATOM 927 C C . GLY A 1 121 ? 9.559 14.553 -3.814 1.00 67.38 121 GLY A C 1
ATOM 928 O O . GLY A 1 121 ? 8.598 13.796 -3.937 1.00 67.38 121 GLY A O 1
ATOM 929 N N . ASP A 1 122 ? 10.202 15.083 -4.862 1.00 78.88 122 ASP A N 1
ATOM 930 C CA . ASP A 1 122 ? 9.805 14.946 -6.280 1.00 78.88 122 ASP A CA 1
ATOM 931 C C . ASP A 1 122 ? 10.225 13.596 -6.900 1.00 78.88 122 ASP A C 1
ATOM 933 O O . ASP A 1 122 ? 10.725 13.517 -8.024 1.00 78.88 122 ASP A O 1
ATOM 937 N N . TYR A 1 123 ? 10.040 12.508 -6.154 1.00 84.25 123 TYR A N 1
ATOM 938 C CA . TYR A 1 123 ? 10.282 11.161 -6.655 1.00 84.25 123 TYR A CA 1
ATOM 939 C C . TYR A 1 123 ? 9.080 10.639 -7.450 1.00 84.25 123 TYR A C 1
ATOM 941 O O . TYR A 1 123 ? 7.915 10.836 -7.094 1.00 84.25 123 TYR A O 1
ATOM 949 N N . SER A 1 124 ? 9.383 9.930 -8.533 1.00 89.69 124 SER A N 1
ATOM 950 C CA . SER A 1 124 ? 8.458 9.036 -9.222 1.00 89.69 124 SER A CA 1
ATOM 951 C C . SER A 1 124 ? 8.761 7.595 -8.850 1.00 89.69 124 SER A C 1
ATOM 953 O O . SER A 1 124 ? 9.843 7.289 -8.347 1.00 89.69 124 SER A O 1
ATOM 955 N N . GLY A 1 125 ? 7.833 6.708 -9.193 1.00 92.94 125 GLY A N 1
ATOM 956 C CA . GLY A 1 125 ? 8.090 5.281 -9.212 1.00 92.94 125 GLY A CA 1
ATOM 957 C C . GLY A 1 125 ? 7.613 4.636 -10.502 1.00 92.94 125 GLY A C 1
ATOM 958 O O . GLY A 1 125 ? 6.706 5.157 -11.148 1.00 92.94 125 GLY A O 1
ATOM 959 N N . SER A 1 126 ? 8.231 3.510 -10.847 1.00 95.56 126 SER A N 1
ATOM 960 C CA . SER A 1 126 ? 7.774 2.596 -11.898 1.00 95.56 126 SER A CA 1
ATOM 961 C C . SER A 1 126 ? 7.834 1.166 -11.383 1.00 95.56 126 SER A C 1
ATOM 963 O O . SER A 1 126 ? 8.797 0.806 -10.698 1.00 95.56 126 SER A O 1
ATOM 965 N N . CYS A 1 127 ? 6.860 0.340 -11.747 1.00 97.31 127 CYS A N 1
ATOM 966 C CA . CYS A 1 127 ? 6.887 -1.071 -11.390 1.00 97.31 127 CYS A CA 1
ATOM 967 C C . CYS A 1 127 ? 7.711 -1.870 -12.410 1.00 97.31 127 CYS A C 1
ATOM 969 O O . CYS A 1 127 ? 7.551 -1.714 -13.622 1.00 97.31 127 CYS A O 1
ATOM 971 N N . GLY A 1 128 ? 8.584 -2.756 -11.932 1.00 96.94 128 GLY A N 1
ATOM 972 C CA . GLY A 1 128 ? 9.205 -3.765 -12.788 1.00 96.94 128 GLY A CA 1
ATOM 973 C C . GLY A 1 128 ? 10.239 -4.623 -12.076 1.00 96.94 128 GLY A C 1
ATOM 974 O O . GLY A 1 128 ? 10.702 -4.304 -10.984 1.00 96.94 128 GLY A O 1
ATOM 975 N N . THR A 1 129 ? 10.669 -5.697 -12.732 1.00 97.38 129 THR A N 1
ATOM 976 C CA . THR A 1 129 ? 11.840 -6.476 -12.296 1.00 97.38 129 THR A CA 1
ATOM 977 C C . THR A 1 129 ? 13.161 -5.746 -12.606 1.00 97.38 129 THR A C 1
ATOM 979 O O . THR A 1 129 ? 14.179 -6.019 -11.974 1.00 97.38 129 THR A O 1
ATOM 982 N N . VAL A 1 130 ? 13.161 -4.805 -13.561 1.00 95.44 130 VAL A N 1
ATOM 983 C CA . VAL A 1 130 ? 14.345 -4.031 -13.976 1.00 95.44 130 VAL A CA 1
ATOM 984 C C . VAL A 1 130 ? 14.084 -2.533 -13.810 1.00 95.44 130 VAL A C 1
ATOM 986 O O . VAL A 1 130 ? 13.049 -2.045 -14.263 1.00 95.44 130 VAL A O 1
ATOM 989 N N . SER A 1 131 ? 15.019 -1.811 -13.190 1.00 93.75 131 SER A N 1
ATOM 990 C CA . SER A 1 131 ? 14.940 -0.365 -12.981 1.00 93.75 131 SER A CA 1
ATOM 991 C C . SER A 1 131 ? 15.107 0.410 -14.294 1.00 93.75 131 SER A C 1
ATOM 993 O O . SER A 1 131 ? 15.719 -0.096 -15.243 1.00 93.75 131 SER A O 1
ATOM 995 N N . PRO A 1 132 ? 14.664 1.678 -14.365 1.00 88.88 132 PRO A N 1
ATOM 996 C CA . PRO A 1 132 ? 14.967 2.548 -15.505 1.00 88.88 132 PRO A CA 1
ATOM 997 C C . PRO A 1 132 ? 16.475 2.733 -15.769 1.00 88.88 132 PRO A C 1
ATOM 999 O O . PRO A 1 132 ? 16.865 3.092 -16.880 1.00 88.88 132 PRO A O 1
ATOM 1002 N N . GLN A 1 133 ? 17.325 2.489 -14.765 1.00 91.19 133 GLN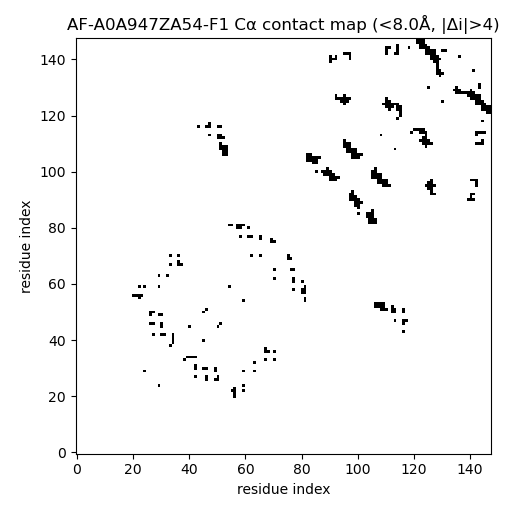 A N 1
ATOM 1003 C CA . GLN A 1 133 ? 18.787 2.567 -14.847 1.00 91.19 133 GLN A CA 1
ATOM 1004 C C . GLN A 1 133 ? 19.449 1.215 -15.180 1.00 91.19 133 GLN A C 1
ATOM 1006 O O . GLN A 1 133 ? 20.650 1.182 -15.447 1.00 91.19 133 GLN A O 1
ATOM 1011 N N . GLY A 1 134 ? 18.680 0.122 -15.240 1.00 94.88 134 GLY A N 1
ATOM 1012 C CA . GLY A 1 134 ? 19.150 -1.212 -15.624 1.00 94.88 134 GLY A CA 1
ATOM 1013 C C . GLY A 1 134 ? 19.499 -2.146 -14.462 1.00 94.88 134 GLY A C 1
ATOM 1014 O O . GLY A 1 134 ? 20.020 -3.234 -14.713 1.00 94.88 134 GLY A O 1
ATOM 1015 N N . ASP A 1 135 ? 19.209 -1.759 -13.219 1.00 95.88 135 ASP A N 1
ATOM 1016 C CA . ASP A 1 135 ? 19.355 -2.638 -12.053 1.00 95.88 135 ASP A CA 1
ATOM 1017 C C . ASP A 1 135 ? 18.272 -3.717 -12.066 1.00 95.88 135 ASP A C 1
ATOM 1019 O O . ASP A 1 135 ? 17.143 -3.458 -12.470 1.00 95.88 135 ASP A O 1
ATOM 1023 N N . VAL A 1 136 ? 18.599 -4.933 -11.628 1.00 96.88 136 VAL A N 1
ATOM 1024 C CA . VAL A 1 136 ? 17.676 -6.077 -11.653 1.00 96.88 136 VAL A CA 1
ATOM 1025 C C . VAL A 1 136 ? 17.373 -6.519 -10.227 1.00 96.88 136 VAL A C 1
ATOM 1027 O O . VAL A 1 136 ? 18.291 -6.743 -9.441 1.00 96.88 136 VAL A O 1
ATOM 1030 N N . SER A 1 137 ? 16.090 -6.664 -9.905 1.00 95.25 137 SER A N 1
ATOM 1031 C CA . SER A 1 137 ? 15.628 -7.203 -8.626 1.00 95.25 137 SER A CA 1
ATOM 1032 C C . SER A 1 137 ? 15.641 -8.734 -8.652 1.00 95.25 137 SER A C 1
ATOM 1034 O O . SER A 1 137 ? 15.061 -9.355 -9.545 1.00 95.25 137 SER A O 1
ATOM 1036 N N . GLU A 1 138 ? 16.275 -9.355 -7.654 1.00 94.19 138 GLU A N 1
ATOM 1037 C CA . GLU A 1 138 ? 16.226 -10.813 -7.450 1.00 94.19 138 GLU A CA 1
ATOM 1038 C C . GLU A 1 138 ? 14.901 -11.272 -6.813 1.00 94.19 138 GLU A C 1
ATOM 1040 O O . GLU A 1 138 ? 14.524 -12.437 -6.932 1.00 94.19 138 GLU A O 1
ATOM 1045 N N . ASP A 1 139 ? 14.155 -10.343 -6.207 1.00 88.31 139 ASP A N 1
ATOM 1046 C CA . ASP A 1 139 ? 12.880 -10.591 -5.522 1.00 88.31 139 ASP A CA 1
ATOM 1047 C C . ASP A 1 139 ? 11.659 -10.481 -6.457 1.00 88.31 139 ASP A C 1
ATOM 1049 O O . ASP A 1 139 ? 10.510 -10.456 -5.998 1.00 88.31 139 ASP A O 1
ATOM 1053 N N . GLY A 1 140 ? 11.907 -10.395 -7.769 1.00 92.44 140 GLY A N 1
ATOM 1054 C CA . GLY A 1 140 ? 10.901 -10.174 -8.804 1.00 92.44 140 GLY A CA 1
ATOM 1055 C C . GLY A 1 140 ? 10.500 -8.706 -8.930 1.00 92.44 140 GLY A C 1
ATOM 1056 O O . GLY A 1 140 ? 11.316 -7.806 -8.733 1.00 92.44 140 GLY A O 1
ATOM 1057 N N . ASP A 1 141 ? 9.235 -8.474 -9.272 1.00 96.06 141 ASP A N 1
ATOM 1058 C CA . ASP A 1 141 ? 8.686 -7.135 -9.471 1.00 96.06 141 ASP A CA 1
ATOM 1059 C C . ASP A 1 141 ? 8.707 -6.294 -8.184 1.00 96.06 141 ASP A C 1
ATOM 1061 O O . ASP A 1 141 ? 8.292 -6.742 -7.108 1.00 96.06 141 ASP A O 1
ATOM 1065 N N . VAL A 1 142 ? 9.196 -5.059 -8.312 1.00 95.75 142 VAL A N 1
ATOM 1066 C CA . VAL A 1 142 ? 9.300 -4.059 -7.240 1.00 95.75 142 VAL A CA 1
ATOM 1067 C C . VAL A 1 142 ? 8.942 -2.669 -7.768 1.00 95.75 142 VAL A C 1
ATOM 1069 O O . VAL A 1 142 ? 8.912 -2.441 -8.978 1.00 95.75 142 VAL A O 1
ATOM 1072 N N . CYS A 1 143 ? 8.708 -1.728 -6.854 1.00 95.75 143 CYS A N 1
ATOM 1073 C CA . CYS A 1 143 ? 8.639 -0.310 -7.186 1.00 95.75 143 CYS A CA 1
ATOM 1074 C C . CYS A 1 143 ? 10.044 0.295 -7.204 1.00 95.75 143 CYS A C 1
ATOM 1076 O O . CYS A 1 143 ? 10.721 0.338 -6.178 1.00 95.75 143 CYS A O 1
ATOM 1078 N N . TRP A 1 144 ? 10.475 0.777 -8.367 1.00 95.62 144 TRP A N 1
ATOM 1079 C CA . TRP A 1 144 ? 11.742 1.484 -8.532 1.00 95.62 144 TRP A CA 1
ATOM 1080 C C . TRP A 1 144 ? 11.541 2.981 -8.374 1.00 95.62 144 TRP A C 1
ATOM 1082 O O . TRP A 1 144 ? 10.779 3.566 -9.139 1.00 95.62 144 TRP A O 1
ATOM 1092 N N . CYS A 1 145 ? 12.261 3.596 -7.438 1.00 94.12 145 CYS A N 1
ATOM 1093 C CA . CYS A 1 145 ? 12.176 5.027 -7.166 1.00 94.12 145 CYS A CA 1
ATOM 1094 C C . CYS A 1 145 ? 13.269 5.814 -7.884 1.00 94.12 145 CYS A C 1
ATOM 1096 O O . CYS A 1 145 ? 14.440 5.436 -7.865 1.00 94.12 145 CYS A O 1
ATOM 1098 N N . TYR A 1 146 ? 12.890 6.927 -8.507 1.00 89.31 146 TYR A N 1
ATOM 1099 C CA . TYR A 1 146 ? 13.813 7.818 -9.208 1.00 89.31 146 TYR A CA 1
ATOM 1100 C C . TYR A 1 146 ? 13.338 9.271 -9.142 1.00 89.31 146 TYR A C 1
ATOM 1102 O O . TYR A 1 146 ? 12.142 9.547 -9.058 1.00 89.31 146 TYR A O 1
ATOM 1110 N N . ILE A 1 147 ? 14.288 10.203 -9.175 1.00 87.25 147 ILE A N 1
ATOM 1111 C CA . ILE A 1 147 ? 14.020 11.647 -9.163 1.00 87.25 147 ILE A CA 1
ATOM 1112 C C . ILE A 1 147 ? 13.409 12.056 -10.514 1.00 87.25 147 ILE A C 1
ATOM 1114 O O . ILE A 1 147 ? 13.916 11.624 -11.555 1.00 87.25 147 ILE A O 1
ATOM 1118 N N . GLN A 1 148 ? 12.335 12.858 -10.495 1.00 71.88 148 GLN A N 1
ATOM 1119 C CA . GLN A 1 148 ? 11.755 13.476 -11.701 1.00 71.88 148 GLN A CA 1
ATOM 1120 C C . GLN A 1 148 ? 12.539 14.698 -12.185 1.00 71.88 148 GLN A C 1
ATOM 1122 O O . GLN A 1 148 ? 13.031 15.481 -11.342 1.00 71.88 148 GLN A O 1
#

Sequence (148 aa):
MKRIFFLLLSGLTAAFSMGCAPLDKTPEETCEMLIDCGATYTQDECLMDIGSRELSKECVDAMFDASCEEHFTAPPSYMDTCYDTCTVLGKACDKDDLKICMGGREFVYDCKKVCRYQEAGDYSGSCGTVSPQGDVSEDGDVCWCYIQ

Nearest PDB structures (foldseek):
  7cjr-assembly1_A  TM=3.513E-01  e=6.918E-01  Vibrio parahaemolyticus
  7cus-assembly1_A  TM=3.636E-01  e=6.918E-01  Vibrio parahaemolyticus
  7f2h-assembly2_B  TM=3.505E-01  e=1.115E+00  Vibrio rotiferianus
  7f2h-assembly1_A  TM=3.094E-01  e=2.024E+00  Vibrio rotiferianus
  7f2g-assembly1_A  TM=3.305E-01  e=2.894E+00  Vibrio rotiferianus

Solvent-accessible surface area (backbone atoms only — not comparable to full-atom values): 8650 Å² total; per-residue (Å²): 137,89,83,83,84,83,81,81,80,78,77,78,78,76,78,77,75,85,63,84,70,75,60,96,62,51,49,66,58,54,36,51,52,45,39,75,51,62,50,90,61,54,67,66,60,34,34,42,53,62,43,10,37,68,68,53,59,68,23,53,52,41,56,71,72,47,52,58,73,39,75,74,41,94,75,33,86,42,47,73,68,52,30,53,69,47,90,61,84,50,57,45,58,60,70,42,27,38,33,36,40,54,98,64,28,36,46,44,29,36,12,36,43,37,23,31,55,71,70,63,64,71,35,35,31,38,29,32,41,55,39,101,90,68,52,72,48,91,85,42,45,40,65,39,68,46,79,112